Protein AF-A0AAE6QEP6-F1 (afdb_monomer_lite)

Structure (mmCIF, N/CA/C/O backbone):
data_AF-A0AAE6QEP6-F1
#
_entry.id   AF-A0AAE6QEP6-F1
#
loop_
_atom_site.group_PDB
_atom_site.id
_atom_site.type_symbol
_atom_site.label_atom_id
_atom_site.label_alt_id
_atom_site.label_comp_id
_atom_site.label_asym_id
_atom_site.label_entity_id
_atom_site.label_seq_id
_atom_site.pdbx_PDB_ins_code
_atom_site.Cartn_x
_atom_site.Cartn_y
_atom_site.Cartn_z
_atom_site.occupancy
_atom_site.B_iso_or_equiv
_atom_site.auth_seq_id
_atom_site.auth_comp_id
_atom_site.auth_asym_id
_atom_site.auth_atom_id
_atom_site.pdbx_PDB_model_num
ATOM 1 N N . MET A 1 1 ? 12.420 -4.168 -28.267 1.00 62.00 1 MET A N 1
ATOM 2 C CA . MET A 1 1 ? 12.080 -2.794 -27.840 1.00 62.00 1 MET A CA 1
ATOM 3 C C . MET A 1 1 ? 13.371 -2.011 -27.791 1.00 62.00 1 MET A C 1
ATOM 5 O O . MET A 1 1 ? 14.347 -2.558 -27.298 1.00 62.00 1 MET A O 1
ATOM 9 N N . SER A 1 2 ? 13.412 -0.803 -28.351 1.00 80.25 2 SER A N 1
ATOM 10 C CA . SER A 1 2 ? 14.552 0.098 -28.126 1.00 80.25 2 SER A CA 1
ATOM 11 C C . SER A 1 2 ? 14.517 0.611 -26.682 1.00 80.25 2 SER A C 1
ATOM 13 O O . SER A 1 2 ? 13.426 0.710 -26.118 1.00 80.25 2 SER A O 1
ATOM 15 N N . SER A 1 3 ? 15.663 0.965 -26.090 1.00 79.88 3 SER A N 1
ATOM 16 C CA . SER A 1 3 ? 15.740 1.478 -24.706 1.00 79.88 3 SER A CA 1
ATOM 17 C C . SER A 1 3 ? 14.764 2.640 -24.466 1.00 79.88 3 SER A C 1
ATOM 19 O O . SER A 1 3 ? 13.997 2.630 -23.512 1.00 79.88 3 SER A O 1
ATOM 21 N N . THR A 1 4 ? 14.623 3.531 -25.453 1.00 86.06 4 THR A N 1
ATOM 22 C CA . THR A 1 4 ? 13.656 4.643 -25.433 1.00 86.06 4 THR A CA 1
ATOM 23 C C . THR A 1 4 ? 12.191 4.224 -25.270 1.00 86.06 4 THR A C 1
ATOM 25 O O . THR A 1 4 ? 11.396 4.972 -24.707 1.00 86.06 4 THR A O 1
ATOM 28 N N . GLN A 1 5 ? 11.791 3.051 -25.768 1.00 87.38 5 GLN A N 1
ATOM 29 C CA . GLN A 1 5 ? 10.429 2.548 -25.576 1.00 87.38 5 GLN A CA 1
ATOM 30 C C . GLN A 1 5 ? 10.228 2.043 -24.146 1.00 87.38 5 GLN A C 1
ATOM 32 O O . GLN A 1 5 ? 9.166 2.281 -23.578 1.00 87.38 5 GLN A O 1
ATOM 37 N N . ILE A 1 6 ? 11.228 1.370 -23.567 1.00 87.12 6 ILE A N 1
ATOM 38 C CA . ILE A 1 6 ? 11.179 0.864 -22.186 1.00 87.12 6 ILE A CA 1
ATOM 39 C C . ILE A 1 6 ? 11.050 2.031 -21.209 1.00 87.12 6 ILE A C 1
ATOM 41 O O . ILE A 1 6 ? 10.144 2.007 -20.377 1.00 87.12 6 ILE A O 1
ATOM 45 N N . ASP A 1 7 ? 11.847 3.083 -21.398 1.00 88.06 7 ASP A N 1
ATOM 46 C CA . ASP A 1 7 ? 11.783 4.309 -20.596 1.00 88.06 7 ASP A CA 1
ATOM 47 C C . ASP A 1 7 ? 10.384 4.937 -20.605 1.00 88.06 7 ASP A C 1
ATOM 49 O O . ASP A 1 7 ? 9.836 5.309 -19.564 1.00 88.06 7 ASP A O 1
ATOM 53 N N . LEU A 1 8 ? 9.760 5.022 -21.785 1.00 92.44 8 LEU A N 1
ATOM 54 C CA . LEU A 1 8 ? 8.405 5.557 -21.931 1.00 92.44 8 LEU A CA 1
ATOM 55 C C . LEU A 1 8 ? 7.365 4.695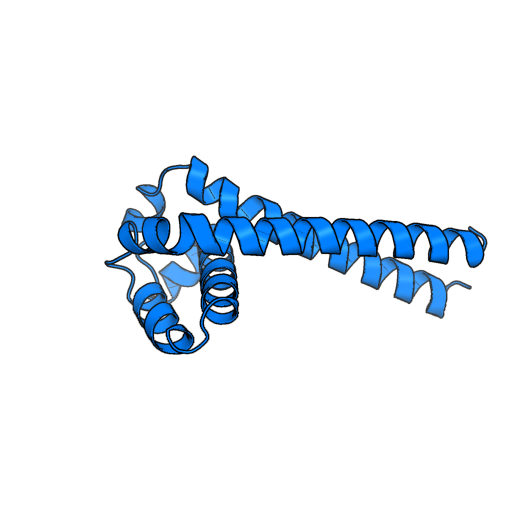 -21.199 1.00 92.44 8 LEU A C 1
ATOM 57 O O . LEU A 1 8 ? 6.483 5.235 -20.524 1.00 92.44 8 LEU A O 1
ATOM 61 N N . PHE A 1 9 ? 7.465 3.365 -21.293 1.00 92.12 9 PHE A N 1
ATOM 62 C CA . PHE A 1 9 ? 6.579 2.453 -20.563 1.00 92.12 9 PHE A CA 1
ATOM 63 C C . PHE A 1 9 ? 6.779 2.549 -19.047 1.00 92.12 9 PHE A C 1
ATOM 65 O O . PHE A 1 9 ? 5.794 2.623 -18.308 1.00 92.12 9 PHE A O 1
ATOM 72 N N . ALA A 1 10 ? 8.027 2.602 -18.580 1.00 92.19 10 ALA A N 1
ATOM 73 C CA . ALA A 1 10 ? 8.352 2.785 -17.170 1.00 92.19 10 ALA A CA 1
ATOM 74 C C . ALA A 1 10 ? 7.784 4.112 -16.638 1.00 92.19 10 ALA A C 1
ATOM 76 O O . ALA A 1 10 ? 7.150 4.135 -15.581 1.00 92.19 10 ALA A O 1
ATOM 77 N N . GLY A 1 11 ? 7.904 5.197 -17.411 1.00 93.88 11 GLY A N 1
ATOM 78 C CA . GLY A 1 11 ? 7.303 6.493 -17.091 1.00 93.88 11 GLY A CA 1
ATOM 79 C C . GLY A 1 11 ? 5.780 6.430 -16.939 1.00 93.88 11 GLY A C 1
ATOM 80 O O . GLY A 1 11 ? 5.228 6.945 -15.964 1.00 93.88 11 GLY A O 1
ATOM 81 N N . PHE A 1 12 ? 5.084 5.744 -17.850 1.00 95.12 12 PHE A N 1
ATOM 82 C CA . PHE A 1 12 ? 3.632 5.554 -17.748 1.00 95.12 12 PHE A CA 1
ATOM 83 C C . PHE A 1 12 ? 3.235 4.750 -16.498 1.00 95.12 12 PHE A C 1
ATOM 85 O O . PHE A 1 12 ? 2.275 5.101 -15.807 1.00 95.12 12 PHE A O 1
ATOM 92 N N . ILE A 1 13 ? 3.998 3.706 -16.164 1.00 94.81 13 ILE A N 1
ATOM 93 C CA . ILE A 1 13 ? 3.774 2.896 -14.959 1.00 94.81 13 ILE A CA 1
ATOM 94 C C . ILE A 1 13 ? 3.985 3.730 -13.690 1.00 94.81 13 ILE A C 1
ATOM 96 O O . ILE A 1 13 ? 3.173 3.642 -12.769 1.00 94.81 13 ILE A O 1
ATOM 100 N N . LEU A 1 14 ? 5.014 4.580 -13.641 1.00 94.19 14 LEU A N 1
ATOM 101 C CA . LEU A 1 14 ? 5.252 5.485 -12.510 1.00 94.19 14 LEU A CA 1
ATOM 102 C C . LEU A 1 14 ? 4.078 6.443 -12.285 1.00 94.19 14 LEU A C 1
ATOM 104 O O . LEU A 1 14 ? 3.637 6.628 -11.148 1.00 94.19 14 LEU A O 1
ATOM 108 N N . ILE A 1 15 ? 3.525 7.005 -13.361 1.00 95.88 15 ILE A N 1
ATOM 109 C CA . ILE A 1 15 ? 2.329 7.854 -13.287 1.00 95.88 15 ILE A CA 1
ATOM 110 C C . ILE A 1 15 ? 1.138 7.053 -12.738 1.00 95.88 15 ILE A C 1
ATOM 112 O O . ILE A 1 15 ? 0.440 7.524 -11.837 1.00 95.88 15 ILE A O 1
ATOM 116 N N . ALA A 1 16 ? 0.927 5.825 -13.221 1.00 94.88 16 ALA A N 1
ATOM 117 C CA . ALA A 1 16 ? -0.134 4.946 -12.727 1.00 94.88 16 ALA A CA 1
ATOM 118 C C . ALA A 1 16 ? 0.025 4.620 -11.229 1.00 94.88 16 ALA A C 1
ATOM 120 O O . ALA A 1 16 ? -0.955 4.670 -10.483 1.00 94.88 16 ALA A O 1
ATOM 121 N N . ILE A 1 17 ? 1.252 4.363 -10.760 1.00 94.06 17 ILE A N 1
ATOM 122 C CA . ILE A 1 17 ? 1.555 4.180 -9.332 1.00 94.06 17 ILE A CA 1
ATOM 123 C C . ILE A 1 17 ? 1.194 5.445 -8.545 1.00 94.06 17 ILE A C 1
ATOM 125 O O . ILE A 1 17 ? 0.568 5.343 -7.491 1.00 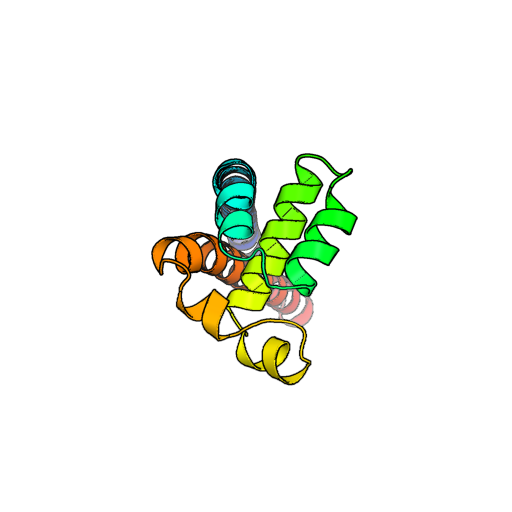94.06 17 ILE A O 1
ATOM 129 N N . GLY A 1 18 ? 1.512 6.634 -9.066 1.00 93.94 18 GLY A N 1
ATOM 130 C CA . GLY A 1 18 ? 1.120 7.908 -8.459 1.00 93.94 18 GLY A CA 1
ATOM 131 C C . GLY A 1 18 ? -0.393 8.020 -8.234 1.00 93.94 18 GLY A C 1
ATOM 132 O O . GLY A 1 18 ? -0.834 8.364 -7.136 1.00 93.94 18 GLY A O 1
ATOM 133 N N . PHE A 1 19 ? -1.202 7.644 -9.229 1.00 95.38 19 PHE A N 1
ATOM 134 C CA . PHE A 1 19 ? -2.663 7.605 -9.089 1.00 95.38 19 PHE A CA 1
ATOM 135 C C . PHE A 1 19 ? -3.135 6.589 -8.043 1.00 95.38 19 PHE A C 1
ATOM 137 O O . PHE A 1 19 ? -4.037 6.893 -7.258 1.00 95.38 19 PHE A O 1
ATOM 144 N N . VAL A 1 20 ? -2.517 5.406 -7.985 1.00 94.12 20 VAL A N 1
ATOM 145 C CA . VAL A 1 20 ? -2.826 4.397 -6.961 1.00 94.12 20 VAL A CA 1
ATOM 146 C C . VAL A 1 20 ? -2.504 4.926 -5.563 1.00 94.12 20 VAL A C 1
ATOM 148 O O . VAL A 1 20 ? -3.330 4.794 -4.662 1.00 94.12 20 VAL A O 1
ATOM 151 N N . LEU A 1 21 ? -1.354 5.576 -5.374 1.00 92.88 21 LEU A N 1
ATOM 152 C CA . LEU A 1 21 ? -0.964 6.159 -4.088 1.00 92.88 21 LEU A CA 1
ATOM 153 C C . LEU A 1 21 ? -1.935 7.257 -3.643 1.00 92.88 21 LEU A C 1
ATOM 155 O O . LEU A 1 21 ? -2.350 7.272 -2.484 1.00 92.88 21 LEU A O 1
ATOM 159 N N . LEU A 1 22 ? -2.360 8.131 -4.560 1.00 93.69 22 LEU A N 1
ATOM 160 C CA . LEU A 1 22 ? -3.393 9.130 -4.275 1.00 93.69 22 LEU A CA 1
ATOM 161 C C . LEU A 1 22 ? -4.710 8.471 -3.855 1.00 93.69 22 LEU A C 1
ATOM 163 O O . LEU A 1 22 ? -5.307 8.874 -2.856 1.00 93.69 22 LEU A O 1
ATOM 167 N N . ALA A 1 23 ? -5.141 7.423 -4.560 1.00 93.19 23 ALA A N 1
ATOM 168 C CA . ALA A 1 23 ? -6.335 6.672 -4.189 1.00 93.19 23 ALA A CA 1
ATOM 169 C C . ALA A 1 23 ? -6.201 6.051 -2.789 1.00 93.19 23 ALA A C 1
ATOM 171 O O . ALA A 1 23 ? -7.117 6.187 -1.979 1.00 93.19 23 ALA A O 1
ATOM 172 N N . VAL A 1 24 ? -5.055 5.440 -2.465 1.00 92.44 24 VAL A N 1
ATOM 173 C CA . VAL A 1 24 ? -4.771 4.883 -1.131 1.00 92.44 24 VAL A CA 1
ATOM 174 C C . VAL A 1 24 ? -4.848 5.966 -0.059 1.00 92.44 24 VAL A C 1
ATOM 176 O O . VAL A 1 24 ? -5.485 5.744 0.967 1.00 92.44 24 VAL A O 1
ATOM 179 N N . ILE A 1 25 ? -4.262 7.142 -0.291 1.00 92.44 25 ILE A N 1
ATOM 180 C CA . ILE A 1 25 ? -4.310 8.266 0.654 1.00 92.44 25 ILE A CA 1
ATOM 181 C C . ILE A 1 25 ? -5.755 8.710 0.901 1.00 92.44 25 ILE A C 1
ATOM 183 O O . ILE A 1 25 ? -6.163 8.857 2.053 1.00 92.44 25 ILE A O 1
ATOM 187 N N . LEU A 1 26 ? -6.547 8.893 -0.158 1.00 93.12 26 LEU A N 1
ATOM 188 C CA . LEU A 1 26 ? -7.944 9.319 -0.046 1.00 93.12 26 LEU A CA 1
ATOM 189 C C . LEU A 1 26 ? -8.805 8.270 0.667 1.00 93.12 26 LEU A C 1
ATOM 191 O O . LEU A 1 26 ? -9.617 8.606 1.533 1.00 93.12 26 LEU A O 1
ATOM 195 N N . ILE A 1 27 ? -8.610 6.995 0.329 1.00 91.31 27 ILE A N 1
ATOM 196 C CA . ILE A 1 27 ? -9.321 5.872 0.942 1.00 91.31 27 ILE A CA 1
ATOM 197 C C . ILE A 1 27 ? -8.947 5.752 2.417 1.00 91.31 27 ILE A C 1
ATOM 199 O O . ILE A 1 27 ? -9.837 5.672 3.263 1.00 91.31 27 ILE A O 1
ATOM 203 N N . ALA A 1 28 ? -7.655 5.796 2.738 1.00 91.19 28 ALA A N 1
ATOM 204 C CA . ALA A 1 28 ? -7.170 5.754 4.108 1.00 91.19 28 ALA A CA 1
ATOM 205 C C . ALA A 1 28 ? -7.700 6.949 4.902 1.00 91.19 28 ALA A C 1
ATOM 207 O O . ALA A 1 28 ? -8.231 6.777 5.990 1.00 91.19 28 ALA A O 1
ATOM 208 N N . HIS A 1 29 ? -7.658 8.164 4.360 1.00 90.88 29 HIS A N 1
ATOM 209 C CA . HIS A 1 29 ? -8.175 9.321 5.081 1.00 90.88 29 HIS A CA 1
ATOM 210 C C . HIS A 1 29 ? -9.674 9.186 5.400 1.00 90.88 29 HIS A C 1
ATOM 212 O O . HIS A 1 29 ? -10.082 9.536 6.513 1.00 90.88 29 HIS A O 1
ATOM 218 N N . LYS A 1 30 ? -10.476 8.681 4.455 1.00 91.81 30 LYS A N 1
ATOM 219 C CA . LYS A 1 30 ? -11.941 8.654 4.561 1.00 91.81 30 LYS A CA 1
ATOM 220 C C . LYS A 1 30 ? -12.505 7.422 5.271 1.00 91.81 30 LYS A C 1
ATOM 222 O O . LYS A 1 30 ? -13.514 7.541 5.957 1.00 91.81 30 LYS A O 1
ATOM 227 N N . TYR A 1 31 ? -11.902 6.249 5.088 1.00 91.19 31 TYR A N 1
ATOM 228 C CA . TYR A 1 31 ? -12.504 4.971 5.488 1.00 91.19 31 TYR A CA 1
ATOM 229 C C . TYR A 1 31 ? -11.705 4.199 6.540 1.00 91.19 31 TYR A C 1
ATOM 231 O O . TYR A 1 31 ? -12.246 3.239 7.083 1.00 91.19 31 TYR A O 1
ATOM 239 N N . ILE A 1 32 ? -10.467 4.601 6.869 1.00 90.75 32 ILE A N 1
ATOM 240 C CA . ILE A 1 32 ? -9.649 3.877 7.858 1.00 90.75 32 ILE A CA 1
ATOM 241 C C . ILE A 1 32 ? -10.347 3.793 9.214 1.00 90.75 32 ILE A C 1
ATOM 243 O O . ILE A 1 32 ? -10.442 2.721 9.797 1.00 90.75 32 ILE A O 1
ATOM 247 N N . ASP A 1 33 ? -10.902 4.913 9.678 1.00 88.75 33 ASP A N 1
ATOM 248 C CA . ASP A 1 33 ? -11.478 5.011 11.014 1.00 88.75 33 ASP A CA 1
ATOM 249 C C . ASP A 1 33 ? -12.780 4.187 11.105 1.00 88.75 33 ASP A C 1
ATOM 251 O O . ASP A 1 33 ? -13.045 3.559 12.126 1.00 88.75 33 ASP A O 1
ATOM 255 N N . ALA A 1 34 ? -13.541 4.098 10.005 1.00 89.75 34 ALA A N 1
ATOM 256 C CA . ALA A 1 34 ? -14.738 3.262 9.914 1.00 89.75 34 ALA A CA 1
ATOM 257 C C . ALA A 1 34 ? -14.410 1.760 9.872 1.00 89.75 34 ALA A C 1
ATOM 259 O O . ALA A 1 34 ? -15.075 0.962 10.531 1.00 89.75 34 ALA A O 1
ATOM 260 N N . VAL A 1 35 ? -13.386 1.368 9.106 1.00 88.12 35 VAL A N 1
ATOM 261 C CA . VAL A 1 35 ? -12.966 -0.038 8.997 1.00 88.12 35 VAL A CA 1
ATOM 262 C C . VAL A 1 35 ? -12.373 -0.533 10.307 1.00 88.12 35 VAL A C 1
ATOM 264 O O . VAL A 1 35 ? -12.677 -1.642 10.730 1.00 88.12 35 VAL A O 1
ATOM 267 N N . GLU A 1 36 ? -11.588 0.292 10.991 1.00 88.38 36 GLU A N 1
ATOM 268 C CA . GLU A 1 36 ? -11.101 -0.052 12.323 1.00 88.38 36 GLU A CA 1
ATOM 269 C C . GLU A 1 36 ? -12.207 -0.148 13.366 1.00 88.38 36 GLU A C 1
ATOM 271 O O . GLU A 1 36 ? -12.115 -1.010 14.229 1.00 88.38 36 GLU A O 1
ATOM 276 N N . GLY A 1 37 ? -13.253 0.681 13.269 1.00 86.44 37 GLY A N 1
ATOM 277 C CA . GLY A 1 37 ? -14.445 0.560 14.114 1.00 86.44 37 GLY A CA 1
ATOM 278 C C . GLY A 1 37 ? -15.188 -0.769 13.913 1.00 86.44 37 GLY A C 1
ATOM 279 O O . GLY A 1 37 ? -15.816 -1.293 14.825 1.00 86.44 37 GLY A O 1
ATOM 280 N N . CYS A 1 38 ? -15.086 -1.361 12.720 1.00 85.75 38 CYS A N 1
ATOM 281 C CA . CYS A 1 38 ? -15.622 -2.696 12.442 1.00 85.75 38 CYS A CA 1
ATOM 282 C C . CYS A 1 38 ? -14.695 -3.832 12.910 1.00 85.75 38 CYS A C 1
ATOM 284 O O . CYS A 1 38 ? -15.126 -4.982 12.925 1.00 85.75 38 CYS A O 1
ATOM 286 N N . LEU A 1 39 ? -13.433 -3.525 13.224 1.00 85.69 39 LEU A N 1
ATOM 287 C CA . LEU A 1 39 ? -12.369 -4.478 13.557 1.00 85.69 39 LEU A CA 1
ATOM 288 C C . LEU A 1 39 ? -11.802 -4.210 14.963 1.00 85.69 39 LEU A C 1
ATOM 290 O O . LEU A 1 39 ? -10.614 -4.411 15.224 1.00 85.69 39 LEU A O 1
ATOM 294 N N . GLU A 1 40 ? -12.638 -3.696 15.866 1.00 82.88 40 GLU A N 1
ATOM 295 C CA . GLU A 1 40 ? -12.216 -3.282 17.202 1.00 82.88 40 GLU A CA 1
ATOM 296 C C . GLU A 1 40 ? -11.786 -4.461 18.078 1.00 82.88 40 GLU A C 1
ATOM 298 O O . GLU A 1 40 ? -11.008 -4.262 19.009 1.00 82.88 40 GLU A O 1
ATOM 303 N N . ASN A 1 41 ? -12.240 -5.688 17.831 1.00 82.50 41 ASN A N 1
ATOM 304 C CA . ASN A 1 41 ? -11.853 -6.844 18.646 1.00 82.50 41 ASN A CA 1
ATOM 305 C C . ASN A 1 41 ? -10.508 -7.446 18.220 1.00 82.50 41 ASN A C 1
ATOM 307 O O . ASN A 1 41 ? -9.873 -8.152 19.004 1.00 82.50 41 ASN A O 1
ATOM 311 N N . CYS A 1 42 ? -10.011 -7.102 17.034 1.00 82.06 42 CYS A N 1
ATOM 312 C CA . CYS A 1 42 ? -8.697 -7.508 16.569 1.00 82.06 42 CYS A CA 1
ATOM 313 C C . CYS A 1 42 ? -7.571 -6.767 17.316 1.00 82.06 42 CYS A C 1
ATOM 315 O O . CYS A 1 42 ? -7.298 -5.585 17.078 1.00 82.06 42 CYS A O 1
ATOM 317 N N . SER A 1 43 ? -6.859 -7.493 18.185 1.00 83.75 43 SER A N 1
ATOM 318 C CA . SER A 1 43 ? -5.691 -6.987 18.923 1.00 83.75 43 SER A CA 1
ATOM 319 C C . SER A 1 43 ? -4.623 -6.413 17.993 1.00 83.75 43 SER A C 1
ATOM 321 O O . SER A 1 43 ? -4.139 -5.308 18.223 1.00 83.75 43 SER A O 1
ATOM 323 N N . TYR A 1 44 ? -4.334 -7.093 16.881 1.00 84.56 44 TYR A N 1
ATOM 324 C CA . TYR A 1 44 ? -3.345 -6.634 15.908 1.00 84.56 44 TYR A CA 1
ATOM 325 C C . TYR A 1 44 ? -3.699 -5.278 15.281 1.00 84.56 44 TYR A C 1
ATOM 327 O O . TYR A 1 44 ? -2.823 -4.434 15.096 1.00 84.56 44 TYR A O 1
ATOM 335 N N . ILE A 1 45 ? -4.980 -5.022 14.998 1.00 87.19 45 ILE A N 1
ATOM 336 C CA . ILE A 1 45 ? -5.434 -3.736 14.445 1.00 87.19 45 ILE A CA 1
ATOM 337 C C . ILE A 1 45 ? -5.405 -2.640 15.515 1.00 87.19 45 ILE A C 1
ATOM 339 O O . ILE A 1 45 ? -4.989 -1.517 15.222 1.00 87.19 45 ILE A O 1
ATOM 343 N N . LYS A 1 46 ? -5.762 -2.960 16.764 1.00 88.31 46 LYS A N 1
ATOM 344 C CA . LYS A 1 46 ? -5.631 -2.043 17.909 1.00 88.31 46 LYS A CA 1
ATOM 345 C C . LYS A 1 46 ? -4.183 -1.624 18.158 1.00 88.31 46 LYS A C 1
ATOM 347 O O . LYS A 1 46 ? -3.908 -0.431 18.302 1.00 88.31 46 LYS A O 1
ATOM 352 N N . ASP A 1 47 ? -3.263 -2.580 18.167 1.00 88.75 47 ASP A N 1
ATOM 353 C CA . ASP A 1 47 ? -1.839 -2.315 18.369 1.00 88.75 47 ASP A CA 1
ATOM 354 C C . ASP A 1 47 ? -1.280 -1.472 17.225 1.00 88.75 47 ASP A C 1
ATOM 356 O O . ASP A 1 47 ? -0.625 -0.454 17.452 1.00 88.75 47 ASP A O 1
ATOM 360 N N . ASN A 1 48 ? -1.629 -1.823 15.988 1.00 89.69 48 ASN A N 1
ATOM 361 C CA . ASN A 1 48 ? -1.259 -1.058 14.807 1.00 89.69 48 ASN A CA 1
ATOM 362 C C . ASN A 1 48 ? -1.768 0.395 14.868 1.00 89.69 48 ASN A C 1
ATOM 364 O O . ASN A 1 48 ? -1.021 1.343 14.616 1.00 89.69 48 ASN A O 1
ATOM 368 N N . LYS A 1 49 ? -3.029 0.591 15.270 1.00 89.62 49 LYS A N 1
ATOM 369 C CA . LYS A 1 49 ? -3.607 1.920 15.490 1.00 89.62 49 LYS A CA 1
ATOM 370 C C . LYS A 1 49 ? -2.820 2.707 16.529 1.00 89.62 49 LYS A C 1
ATOM 372 O O . LYS A 1 49 ? -2.538 3.880 16.297 1.00 89.62 49 LYS A O 1
ATOM 377 N N . ARG A 1 50 ? -2.449 2.082 17.650 1.00 89.38 50 ARG A N 1
ATOM 378 C CA . ARG A 1 50 ? -1.658 2.720 18.710 1.00 89.38 50 ARG A CA 1
ATOM 379 C C . ARG A 1 50 ? -0.289 3.160 18.192 1.00 89.38 50 ARG A C 1
ATOM 381 O O . ARG A 1 50 ? 0.060 4.323 18.383 1.00 89.38 50 ARG A O 1
ATOM 388 N N . VAL A 1 51 ? 0.431 2.279 17.495 1.00 91.38 51 VAL A N 1
ATOM 389 C CA . VAL A 1 51 ? 1.771 2.552 16.943 1.00 91.38 51 VAL A CA 1
ATOM 390 C C . VAL A 1 51 ? 1.757 3.738 15.977 1.00 91.38 51 VAL A C 1
ATOM 392 O O . VAL A 1 51 ? 2.619 4.606 16.055 1.00 91.38 51 VAL A O 1
ATOM 395 N N . TRP A 1 52 ? 0.757 3.814 15.100 1.00 89.50 52 TRP A N 1
ATOM 396 C CA . TRP A 1 52 ? 0.693 4.836 14.049 1.00 89.50 52 TRP A CA 1
ATOM 397 C C . TRP A 1 52 ? -0.209 6.031 14.378 1.00 89.50 52 TRP A C 1
ATOM 399 O O . TRP A 1 52 ? -0.415 6.900 13.529 1.00 89.50 52 TRP A O 1
ATOM 409 N N . SER A 1 53 ? -0.758 6.100 15.593 1.00 87.19 53 SER A N 1
ATOM 410 C CA . SER A 1 53 ? -1.694 7.158 16.005 1.00 87.19 53 SER A CA 1
ATOM 411 C C . SER A 1 53 ? -1.089 8.564 15.943 1.00 87.19 53 SER A C 1
ATOM 413 O O . SER A 1 53 ? -1.787 9.514 15.594 1.00 87.19 53 SER A O 1
ATOM 415 N N . SER A 1 54 ? 0.211 8.695 16.216 1.00 89.31 54 SER A N 1
ATOM 416 C CA . SER A 1 54 ? 0.943 9.968 16.219 1.00 89.31 54 SER A CA 1
ATOM 417 C C . SER A 1 54 ? 1.413 10.424 14.835 1.00 89.31 54 SER A C 1
ATOM 419 O O . SER A 1 54 ? 1.813 11.573 14.672 1.00 89.31 54 SER A O 1
ATOM 421 N N . ALA A 1 55 ? 1.344 9.560 13.818 1.00 87.12 55 ALA A N 1
ATOM 422 C CA . ALA A 1 55 ? 1.908 9.820 12.492 1.00 87.12 55 ALA A CA 1
ATOM 423 C C . ALA A 1 55 ? 0.940 10.536 11.524 1.00 87.12 55 ALA A C 1
ATOM 425 O O . ALA A 1 55 ? 1.205 10.619 10.322 1.00 87.12 55 ALA A O 1
ATOM 426 N N . GLY A 1 56 ? -0.202 11.031 12.017 1.00 90.31 56 GLY A N 1
ATOM 427 C CA . GLY A 1 56 ? -1.166 11.802 11.228 1.00 90.31 56 GLY A CA 1
ATOM 428 C C . GLY A 1 56 ? -1.627 11.071 9.961 1.00 90.31 56 GLY A C 1
ATOM 429 O O . GLY A 1 56 ? -2.071 9.923 10.015 1.00 90.31 56 GLY A O 1
ATOM 430 N N . LEU A 1 57 ? -1.524 11.738 8.807 1.00 87.19 57 LEU A N 1
ATOM 431 C CA . LEU A 1 57 ? -1.964 11.199 7.515 1.00 87.19 57 LEU A CA 1
ATOM 432 C C . LEU A 1 57 ? -1.112 10.006 7.046 1.00 87.19 57 LEU A C 1
ATOM 434 O O . LEU A 1 57 ? -1.666 9.025 6.552 1.00 87.19 57 LEU A O 1
ATOM 438 N N . LEU A 1 58 ? 0.204 10.038 7.280 1.00 88.38 58 LEU A N 1
ATOM 439 C CA . LEU A 1 58 ? 1.090 8.898 7.015 1.00 88.38 58 LEU A CA 1
ATOM 440 C C . LEU A 1 58 ? 0.684 7.693 7.870 1.00 88.38 58 LEU A C 1
ATOM 442 O O . LEU A 1 58 ? 0.593 6.575 7.367 1.00 88.38 58 LEU A O 1
ATOM 446 N N . GLY A 1 59 ? 0.350 7.932 9.139 1.00 88.25 59 GLY A N 1
ATOM 447 C CA . GLY A 1 59 ? -0.152 6.896 10.037 1.00 88.25 59 GLY A CA 1
ATOM 448 C C . GLY A 1 59 ? -1.418 6.218 9.516 1.00 88.25 59 GLY A C 1
ATOM 449 O O . GLY A 1 59 ? -1.526 4.994 9.575 1.00 88.25 59 GLY A O 1
ATOM 450 N N . LYS A 1 60 ? -2.353 6.984 8.936 1.00 90.31 60 LYS A N 1
ATOM 451 C CA . LYS A 1 60 ? -3.566 6.430 8.307 1.00 90.31 60 LYS A CA 1
ATOM 452 C C . LYS A 1 60 ? -3.236 5.528 7.117 1.00 90.31 60 LYS A C 1
ATOM 454 O O . LYS A 1 60 ? -3.826 4.458 6.995 1.00 90.31 60 LYS A O 1
ATOM 459 N N . VAL A 1 61 ? -2.286 5.927 6.270 1.00 91.50 61 VAL A N 1
ATOM 460 C CA . VAL A 1 61 ? -1.845 5.116 5.121 1.00 91.50 61 VAL A CA 1
ATOM 461 C C . VAL A 1 61 ? -1.201 3.810 5.587 1.00 91.50 61 VAL A C 1
ATOM 463 O O . VAL A 1 61 ? -1.572 2.744 5.099 1.00 91.50 61 VAL A O 1
ATOM 466 N N . MET A 1 62 ? -0.302 3.870 6.574 1.00 91.44 62 MET A N 1
ATOM 467 C CA . MET A 1 62 ? 0.360 2.681 7.128 1.00 91.44 62 MET A CA 1
ATOM 468 C C . MET A 1 62 ? -0.637 1.716 7.771 1.00 91.44 62 MET A C 1
ATOM 470 O O . MET A 1 62 ? -0.594 0.509 7.521 1.00 91.44 62 MET A O 1
ATOM 474 N N . ARG A 1 63 ? -1.598 2.253 8.531 1.00 91.00 63 ARG A N 1
ATOM 475 C CA . ARG A 1 63 ? -2.702 1.467 9.092 1.00 91.00 63 ARG A CA 1
ATOM 476 C C . ARG A 1 63 ? -3.515 0.791 7.992 1.00 91.00 63 ARG A C 1
ATOM 478 O O . ARG A 1 63 ? -3.799 -0.400 8.095 1.00 91.00 63 ARG A O 1
ATOM 485 N N . GLY A 1 64 ? -3.804 1.519 6.913 1.00 90.94 64 GLY A N 1
ATOM 486 C CA . GLY A 1 64 ? -4.539 1.013 5.755 1.00 90.94 64 GLY A CA 1
ATOM 487 C C . GLY A 1 64 ? -3.814 -0.126 5.053 1.00 90.94 64 GLY A C 1
ATOM 488 O O . GLY A 1 64 ? -4.430 -1.151 4.787 1.00 90.94 64 GLY A O 1
ATOM 489 N N . GLY A 1 65 ? -2.506 0.007 4.827 1.00 89.88 65 GLY A N 1
ATOM 490 C CA . GLY A 1 65 ? -1.694 -1.041 4.206 1.00 89.88 65 GLY A CA 1
ATOM 491 C C . GLY A 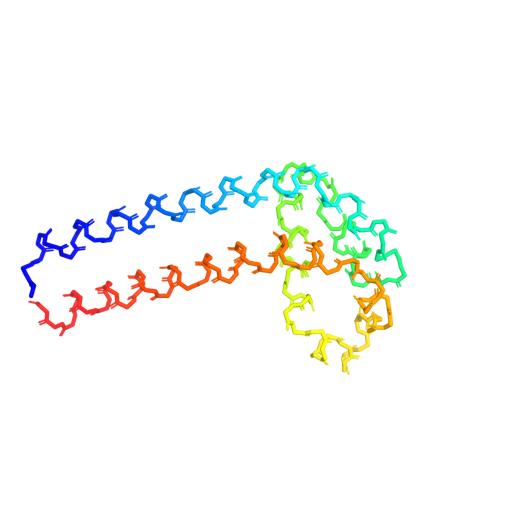1 65 ? -1.666 -2.336 5.021 1.00 89.88 65 GLY A C 1
ATOM 492 O O . GLY A 1 65 ? -1.828 -3.422 4.466 1.00 89.88 65 GLY A O 1
ATOM 493 N N . ILE A 1 66 ? -1.536 -2.233 6.346 1.00 90.25 66 ILE A N 1
ATOM 494 C CA . ILE A 1 66 ? -1.560 -3.405 7.234 1.00 90.25 66 ILE A CA 1
ATOM 495 C C . ILE A 1 66 ? -2.943 -4.066 7.228 1.00 90.25 66 ILE A C 1
ATOM 497 O O . ILE A 1 66 ? -3.033 -5.288 7.115 1.00 90.25 66 ILE A O 1
ATOM 501 N N . ILE A 1 67 ? -4.024 -3.280 7.267 1.00 90.69 67 ILE A N 1
ATOM 502 C CA . ILE A 1 67 ? -5.392 -3.802 7.133 1.00 90.69 67 ILE A CA 1
ATOM 503 C C . ILE A 1 67 ? -5.574 -4.502 5.777 1.00 90.69 67 ILE A C 1
ATOM 505 O O . ILE A 1 67 ? -6.100 -5.614 5.737 1.00 90.69 67 ILE A O 1
ATOM 509 N N . SER A 1 68 ? -5.090 -3.918 4.675 1.00 91.19 68 SER A N 1
ATOM 510 C CA . SER A 1 68 ? -5.112 -4.555 3.351 1.00 91.19 68 SER A CA 1
ATOM 511 C C . SER A 1 68 ? -4.405 -5.909 3.363 1.00 91.19 68 SER A C 1
ATOM 513 O O . SER A 1 68 ? -4.957 -6.887 2.861 1.00 91.19 68 SER A O 1
ATOM 515 N N . MET A 1 69 ? -3.217 -5.994 3.967 1.00 88.81 69 MET A N 1
ATOM 516 C CA . MET A 1 69 ? -2.445 -7.236 4.057 1.00 88.81 69 MET A CA 1
ATOM 517 C C . MET A 1 69 ? -3.193 -8.315 4.853 1.00 88.81 69 MET A C 1
ATOM 519 O O . MET A 1 69 ? -3.302 -9.459 4.402 1.00 88.81 69 MET A O 1
ATOM 523 N N . VAL A 1 70 ? -3.800 -7.929 5.978 1.00 88.88 70 VAL A N 1
ATOM 524 C CA . VAL A 1 70 ? -4.638 -8.816 6.794 1.00 88.88 70 VAL A CA 1
ATOM 525 C C . VAL A 1 70 ? -5.856 -9.319 6.011 1.00 88.88 70 VAL A C 1
ATOM 527 O O . VAL A 1 70 ? -6.186 -10.501 6.087 1.00 88.88 70 VAL A O 1
ATOM 530 N N . LEU A 1 71 ? -6.502 -8.459 5.220 1.00 88.50 71 LEU A N 1
ATOM 531 C CA . LEU A 1 71 ? -7.675 -8.811 4.409 1.00 88.50 71 LEU A CA 1
ATOM 532 C C . LEU A 1 71 ? -7.354 -9.734 3.223 1.00 88.50 71 LEU A C 1
ATOM 534 O O . LEU A 1 71 ? -8.219 -10.517 2.802 1.00 88.50 71 LEU A O 1
ATOM 538 N N . ILE A 1 72 ? -6.137 -9.638 2.678 1.00 87.94 72 ILE A N 1
ATOM 539 C CA . ILE A 1 72 ? -5.643 -10.497 1.590 1.00 87.94 72 ILE A CA 1
ATOM 540 C C . ILE A 1 72 ? -5.296 -11.885 2.128 1.00 87.94 72 ILE A C 1
ATOM 542 O O . ILE A 1 72 ? -5.684 -12.885 1.525 1.00 87.94 72 ILE A O 1
ATOM 546 N N . MET A 1 73 ? -4.605 -11.965 3.270 1.00 85.62 73 MET A N 1
ATOM 547 C CA . MET A 1 73 ? -4.124 -13.232 3.841 1.00 85.62 73 MET A CA 1
ATOM 548 C C . MET A 1 73 ? -4.661 -13.504 5.257 1.00 85.62 73 MET A C 1
ATOM 550 O O . MET A 1 73 ? -3.880 -13.786 6.172 1.00 85.62 73 MET A O 1
ATOM 554 N N . PRO A 1 74 ? -5.991 -13.509 5.472 1.00 82.44 74 PRO A N 1
ATOM 555 C CA . PRO A 1 74 ? -6.567 -13.601 6.813 1.00 82.44 74 PRO A CA 1
ATOM 556 C C . PRO A 1 74 ? -6.182 -14.904 7.523 1.00 82.44 74 PRO A C 1
ATOM 558 O O . PRO A 1 74 ? -5.877 -14.899 8.712 1.00 82.44 74 PRO A O 1
ATOM 561 N N . GLY A 1 75 ? -6.093 -16.017 6.786 1.00 79.56 75 GLY A N 1
ATOM 562 C CA . GLY A 1 75 ? -5.713 -17.319 7.339 1.00 79.56 75 GLY A CA 1
ATOM 563 C C . GLY A 1 75 ? -4.284 -17.375 7.891 1.00 79.56 75 GLY A C 1
ATOM 564 O O . GLY A 1 75 ? -4.035 -18.096 8.854 1.00 79.56 75 GLY A O 1
ATOM 565 N N . MET A 1 76 ? -3.341 -16.606 7.334 1.00 78.81 76 MET A N 1
ATOM 566 C CA . MET A 1 76 ? -1.970 -16.550 7.860 1.00 78.81 76 MET A CA 1
ATOM 567 C C . MET A 1 76 ? -1.909 -15.804 9.192 1.00 78.81 76 MET A C 1
ATOM 569 O O . MET A 1 76 ? -1.223 -16.246 10.114 1.00 78.81 76 MET A O 1
ATOM 573 N N . HIS A 1 77 ? -2.647 -14.700 9.306 1.00 78.12 77 HIS A N 1
ATOM 574 C CA . HIS A 1 77 ? -2.708 -13.911 10.534 1.00 78.12 77 HIS A CA 1
ATOM 575 C C . HIS A 1 77 ? -3.528 -14.609 11.629 1.00 78.12 77 HIS A C 1
ATOM 577 O O . HIS A 1 77 ? -3.145 -14.581 12.798 1.00 78.12 77 HIS A O 1
ATOM 583 N N . ALA A 1 78 ? -4.588 -15.323 11.248 1.00 81.00 78 ALA A N 1
ATOM 584 C CA . ALA A 1 78 ? -5.403 -16.125 12.154 1.00 81.00 78 ALA A CA 1
ATOM 585 C C . ALA A 1 78 ? -4.632 -17.293 12.777 1.00 81.00 78 ALA A C 1
ATOM 587 O O . ALA A 1 78 ? -4.703 -17.510 13.982 1.00 81.00 78 ALA A O 1
ATOM 588 N N . LYS A 1 79 ? -3.822 -18.008 11.981 1.00 77.31 79 LYS A N 1
ATOM 589 C CA . LYS A 1 79 ? -2.959 -19.096 12.479 1.00 77.31 79 LYS A CA 1
ATOM 590 C C . LYS A 1 79 ? -1.949 -18.632 13.531 1.00 77.31 79 LYS A C 1
ATOM 592 O O . LYS A 1 79 ? -1.477 -19.443 14.316 1.00 77.31 79 LYS A O 1
ATOM 597 N N . ARG A 1 80 ? -1.614 -17.341 13.540 1.00 74.94 80 ARG A N 1
ATOM 598 C CA . ARG A 1 80 ? -0.715 -16.718 14.520 1.00 74.94 80 ARG A CA 1
ATOM 599 C C . ARG A 1 80 ? -1.459 -16.136 15.729 1.00 74.94 80 ARG A C 1
ATOM 601 O O . ARG A 1 80 ? -0.822 -15.518 16.571 1.00 74.94 80 ARG A O 1
ATOM 608 N N . GLY A 1 81 ? -2.784 -16.292 15.799 1.00 75.38 81 GLY A N 1
ATOM 609 C CA . GLY A 1 81 ? -3.624 -15.718 16.854 1.00 75.38 81 GLY A CA 1
ATOM 610 C C . GLY A 1 81 ? -3.718 -14.189 16.815 1.00 75.38 81 GLY A C 1
ATOM 611 O O . GLY A 1 81 ? -4.137 -13.580 17.792 1.00 75.38 81 GLY A O 1
ATOM 612 N N . LEU A 1 82 ? -3.307 -13.558 15.709 1.00 73.88 82 LEU A N 1
ATOM 613 C CA . LEU A 1 82 ? -3.213 -12.099 15.604 1.00 73.88 82 LEU A CA 1
ATOM 614 C C . LEU A 1 82 ? -4.553 -11.454 15.229 1.00 73.88 82 LEU A C 1
ATOM 616 O O . LEU A 1 82 ? -4.771 -10.275 15.496 1.00 73.88 82 LEU A O 1
ATOM 620 N N . VAL A 1 83 ? -5.440 -12.198 14.562 1.00 78.50 83 VAL A N 1
ATOM 621 C CA . VAL A 1 83 ? -6.669 -11.643 13.987 1.00 78.50 83 VAL A CA 1
ATOM 622 C C . VAL A 1 83 ? -7.840 -12.605 14.156 1.00 78.50 83 VAL A C 1
ATOM 624 O O . VAL A 1 83 ? -7.691 -13.810 13.948 1.00 78.50 83 VAL A O 1
ATOM 627 N N . ASP A 1 84 ? -9.009 -12.053 14.482 1.00 79.62 84 ASP A N 1
ATOM 628 C CA . ASP A 1 84 ? -10.275 -12.778 14.516 1.00 79.62 84 ASP A CA 1
ATOM 629 C C . ASP A 1 84 ? -10.873 -12.893 13.101 1.00 79.62 84 ASP A C 1
ATOM 631 O O . ASP A 1 84 ? -11.286 -11.914 12.472 1.00 79.62 84 ASP A O 1
ATOM 635 N N . VAL A 1 85 ? -10.921 -14.122 12.584 1.00 76.31 85 VAL A N 1
ATOM 636 C CA . VAL A 1 85 ? -11.474 -14.434 11.256 1.00 76.31 85 VAL A CA 1
ATOM 637 C C . VAL A 1 85 ? -12.976 -14.164 11.193 1.00 76.31 85 VAL A C 1
ATOM 639 O O . VAL A 1 85 ? -13.495 -13.830 10.128 1.00 76.31 85 VAL A O 1
ATOM 642 N N . GLN A 1 86 ? -13.691 -14.295 12.312 1.00 79.19 86 GLN A N 1
ATOM 643 C CA . GLN A 1 86 ? -15.128 -14.040 12.347 1.00 79.19 86 GLN A CA 1
ATOM 644 C C . GLN A 1 86 ? -15.424 -12.552 12.167 1.00 79.19 86 GLN A C 1
ATOM 646 O O . GLN A 1 86 ? -16.346 -12.202 11.432 1.00 79.19 86 GLN A O 1
ATOM 651 N N . GLU A 1 87 ? -14.620 -11.683 12.779 1.00 80.25 87 GLU A N 1
ATOM 652 C CA . GLU A 1 87 ? -14.739 -10.230 12.641 1.00 80.25 87 GLU A CA 1
ATOM 653 C C . GLU A 1 87 ? -14.421 -9.780 11.206 1.00 80.25 87 GLU A C 1
ATOM 655 O O . GLU A 1 87 ? -15.193 -9.043 10.591 1.00 80.25 87 GLU A O 1
ATOM 660 N N . LEU A 1 88 ? -13.364 -10.341 10.608 1.00 82.69 88 LEU A N 1
ATOM 661 C CA . LEU A 1 88 ? -13.031 -10.142 9.193 1.00 82.69 88 LEU A CA 1
ATOM 662 C C . LEU A 1 88 ? -14.159 -10.563 8.242 1.00 82.69 88 LEU A C 1
ATOM 664 O O . LEU A 1 88 ? -14.427 -9.868 7.263 1.00 82.69 88 LEU A O 1
ATOM 668 N N . ASN A 1 89 ? -14.822 -11.690 8.513 1.00 82.12 89 ASN A N 1
ATOM 669 C CA . ASN A 1 89 ? -15.917 -12.194 7.679 1.00 82.12 89 ASN A CA 1
ATOM 670 C C . ASN A 1 89 ? -17.195 -11.350 7.790 1.00 82.12 89 ASN A C 1
ATOM 672 O O . ASN A 1 89 ? -18.012 -11.362 6.871 1.00 82.12 89 ASN A O 1
ATOM 676 N N . ARG A 1 90 ? -17.375 -10.614 8.894 1.00 85.44 90 ARG A N 1
ATOM 677 C CA . ARG A 1 90 ? -18.486 -9.665 9.073 1.00 85.44 90 ARG A CA 1
ATOM 678 C C . ARG A 1 90 ? -18.240 -8.333 8.372 1.00 85.44 90 ARG A C 1
ATOM 680 O O . ARG A 1 90 ? -19.187 -7.570 8.184 1.00 85.44 90 ARG A O 1
ATOM 687 N N . LEU A 1 91 ? -16.999 -8.046 7.975 1.00 86.19 91 LEU A N 1
ATOM 688 C CA . LEU A 1 91 ? -16.670 -6.812 7.281 1.00 86.19 91 LEU A CA 1
ATOM 689 C C . LEU A 1 91 ? -17.414 -6.754 5.932 1.00 86.19 91 LEU A C 1
ATOM 691 O O . LEU A 1 91 ? -17.304 -7.683 5.123 1.00 86.19 91 LEU A O 1
ATOM 695 N N . PRO A 1 92 ? -18.131 -5.655 5.631 1.00 86.75 92 PRO A N 1
ATOM 696 C CA . PRO A 1 92 ? -18.764 -5.472 4.335 1.00 86.75 92 PRO A CA 1
ATOM 697 C C . PRO A 1 92 ? -17.762 -5.675 3.198 1.00 86.75 92 PRO A C 1
ATOM 699 O O . PRO A 1 92 ? -16.702 -5.042 3.164 1.00 86.75 92 PRO A O 1
ATOM 702 N N . SER A 1 93 ? -18.131 -6.503 2.217 1.00 85.81 93 SER A N 1
ATOM 703 C CA . SER A 1 93 ? -17.262 -6.826 1.074 1.00 85.81 93 SER A CA 1
ATOM 704 C C . SER A 1 93 ? -16.753 -5.573 0.354 1.00 85.81 93 SER A C 1
ATOM 706 O O . SER A 1 93 ? -15.625 -5.549 -0.128 1.00 85.81 93 SER A O 1
ATOM 708 N N . ARG A 1 94 ? -17.541 -4.489 0.355 1.00 87.69 94 ARG A N 1
ATOM 709 C CA . ARG A 1 94 ? -17.140 -3.184 -0.181 1.00 87.69 94 ARG A CA 1
ATOM 710 C C . ARG A 1 94 ? -15.837 -2.666 0.429 1.00 87.69 94 ARG A C 1
ATOM 712 O O . ARG A 1 94 ? -14.963 -2.253 -0.323 1.00 87.69 94 ARG A O 1
ATOM 719 N N . TYR A 1 95 ? -15.693 -2.683 1.755 1.00 86.88 95 TYR A N 1
ATOM 720 C CA . TYR A 1 95 ? -14.473 -2.203 2.411 1.00 86.88 95 TYR A CA 1
ATOM 721 C C . TYR A 1 95 ? -13.294 -3.121 2.128 1.00 86.88 95 TYR A C 1
ATOM 723 O O . TYR A 1 95 ? -12.190 -2.640 1.895 1.00 86.88 95 TYR A O 1
ATOM 731 N N . ARG A 1 96 ? -13.544 -4.430 2.044 1.00 87.88 96 ARG A N 1
ATOM 732 C CA . ARG A 1 96 ? -12.518 -5.390 1.649 1.00 87.88 96 ARG A CA 1
ATOM 733 C C . ARG A 1 96 ? -11.933 -5.044 0.281 1.00 87.88 96 ARG A C 1
ATOM 735 O O . ARG A 1 96 ? -10.729 -4.841 0.169 1.00 87.88 96 ARG A O 1
ATOM 742 N N . TYR A 1 97 ? -12.777 -4.875 -0.735 1.00 89.31 97 TYR A N 1
ATOM 743 C CA . TYR A 1 97 ? -12.310 -4.496 -2.072 1.00 89.31 97 TYR A CA 1
ATOM 744 C C . TYR A 1 97 ? -11.665 -3.109 -2.105 1.00 89.31 97 TYR A C 1
ATOM 746 O O . TYR A 1 97 ? -10.652 -2.932 -2.775 1.00 89.31 97 TYR A O 1
ATOM 754 N N . LEU A 1 98 ? -12.197 -2.146 -1.350 1.00 90.81 98 LEU A N 1
ATOM 755 C CA . LEU A 1 98 ? -11.681 -0.778 -1.316 1.00 90.81 98 LEU A CA 1
ATOM 756 C C . LEU A 1 98 ? -10.213 -0.704 -0.868 1.00 90.81 98 LEU A C 1
ATOM 758 O O . LEU A 1 98 ? -9.470 0.131 -1.364 1.00 90.81 98 LEU A O 1
ATOM 762 N N . PHE A 1 99 ? -9.796 -1.580 0.045 1.00 88.81 99 PHE A N 1
ATOM 763 C CA . PHE A 1 99 ? -8.424 -1.634 0.555 1.00 88.81 99 PHE A CA 1
ATOM 764 C C . PHE A 1 99 ? -7.551 -2.637 -0.206 1.00 88.81 99 PHE A C 1
ATOM 766 O O . PHE A 1 99 ? -6.378 -2.368 -0.474 1.00 88.81 99 PHE A O 1
ATOM 773 N N . THR A 1 100 ? -8.110 -3.787 -0.585 1.00 91.62 100 THR A N 1
ATOM 774 C CA . THR A 1 100 ? -7.365 -4.860 -1.250 1.00 91.62 100 THR A CA 1
ATOM 775 C C . THR A 1 100 ? -7.033 -4.535 -2.708 1.00 91.62 100 THR A C 1
ATOM 777 O O . THR A 1 100 ? -5.908 -4.788 -3.129 1.00 91.62 100 THR A O 1
ATOM 780 N N . VAL A 1 101 ? -7.962 -3.951 -3.474 1.00 93.56 101 VAL A N 1
ATOM 781 C CA . VAL A 1 101 ? -7.746 -3.641 -4.900 1.00 93.56 101 VAL A CA 1
ATOM 782 C C . VAL A 1 101 ? -6.568 -2.685 -5.113 1.00 93.56 101 VAL A C 1
ATOM 784 O O . VAL A 1 101 ? -5.621 -3.093 -5.781 1.00 93.56 101 VAL A O 1
ATOM 787 N N . PRO A 1 102 ? -6.541 -1.465 -4.535 1.00 92.06 102 PRO A N 1
ATOM 788 C CA . PRO A 1 102 ? -5.435 -0.540 -4.778 1.00 92.06 102 PRO A CA 1
ATOM 789 C C . PRO A 1 102 ? -4.100 -1.079 -4.256 1.00 92.06 102 PRO A C 1
ATOM 791 O O . PRO A 1 102 ? -3.065 -0.831 -4.868 1.00 92.06 102 PRO A O 1
ATOM 794 N N . PHE A 1 103 ? -4.114 -1.863 -3.174 1.00 91.94 103 PHE A N 1
ATOM 795 C CA . PHE A 1 103 ? -2.908 -2.501 -2.653 1.00 91.94 103 PHE A CA 1
ATOM 796 C C . PHE A 1 103 ? -2.333 -3.523 -3.643 1.00 91.94 103 PHE A C 1
ATOM 798 O O . PHE A 1 103 ? -1.164 -3.428 -4.009 1.00 91.94 103 PHE A O 1
ATOM 805 N N . ILE A 1 104 ? -3.155 -4.460 -4.132 1.00 93.19 104 ILE A N 1
ATOM 806 C CA . ILE A 1 104 ? -2.721 -5.464 -5.114 1.00 93.19 104 ILE A CA 1
ATOM 807 C C . ILE A 1 104 ? -2.276 -4.785 -6.409 1.00 93.19 104 ILE A C 1
ATOM 809 O O . ILE A 1 104 ? -1.214 -5.119 -6.930 1.00 93.19 104 ILE A O 1
ATOM 813 N N . THR A 1 105 ? -3.041 -3.812 -6.913 1.00 93.62 105 THR A N 1
ATOM 814 C CA . THR A 1 105 ? -2.669 -3.055 -8.114 1.00 93.62 105 THR A CA 1
ATOM 815 C C . THR A 1 105 ? -1.315 -2.370 -7.936 1.00 93.62 105 THR A C 1
ATOM 817 O O . THR A 1 105 ? -0.469 -2.478 -8.819 1.00 93.62 105 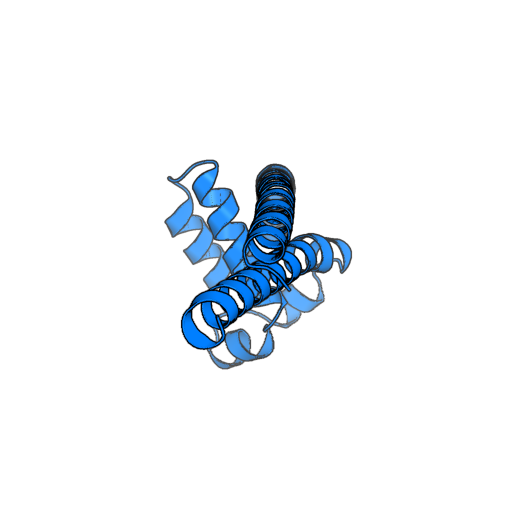THR A O 1
ATOM 820 N N . GLY A 1 106 ? -1.065 -1.734 -6.787 1.00 92.81 106 GLY A N 1
ATOM 821 C CA . GLY A 1 106 ? 0.232 -1.135 -6.471 1.00 92.81 106 GLY A CA 1
ATOM 822 C C . GLY A 1 106 ? 1.373 -2.156 -6.473 1.00 92.81 106 GLY A C 1
ATOM 823 O O . GLY A 1 106 ? 2.394 -1.927 -7.119 1.00 92.81 106 GLY A O 1
ATOM 824 N N . CYS A 1 107 ? 1.190 -3.310 -5.823 1.00 92.81 107 CYS A N 1
ATOM 825 C CA . CYS A 1 107 ? 2.185 -4.388 -5.818 1.00 92.81 107 CYS A CA 1
ATOM 826 C C . CYS A 1 107 ? 2.485 -4.922 -7.226 1.00 92.81 107 CYS A C 1
ATOM 828 O O . CYS A 1 107 ? 3.647 -5.148 -7.556 1.00 92.81 107 CYS A O 1
ATOM 830 N N . VAL A 1 108 ? 1.458 -5.107 -8.059 1.00 95.25 108 VAL A N 1
ATOM 831 C CA . VAL A 1 108 ? 1.616 -5.588 -9.440 1.00 95.25 108 VAL A CA 1
ATOM 832 C C . VAL A 1 108 ? 2.364 -4.564 -10.291 1.00 95.25 108 VAL A C 1
ATOM 834 O O . VAL A 1 108 ? 3.308 -4.934 -10.981 1.00 95.25 108 VAL A O 1
ATOM 837 N N . LEU A 1 109 ? 1.997 -3.281 -10.218 1.00 94.38 109 LEU A N 1
ATOM 838 C CA . LEU A 1 109 ? 2.680 -2.222 -10.970 1.00 94.38 109 LEU A CA 1
ATOM 839 C C . LEU A 1 109 ? 4.155 -2.097 -10.569 1.00 94.38 109 LEU A C 1
ATOM 841 O O . LEU A 1 109 ? 5.012 -1.974 -11.440 1.00 94.38 109 LEU A O 1
ATOM 845 N N . LEU A 1 110 ? 4.459 -2.189 -9.271 1.00 93.62 110 LEU A N 1
ATOM 846 C CA . LEU A 1 110 ? 5.839 -2.196 -8.781 1.00 93.62 110 LEU A CA 1
ATOM 847 C C . LEU A 1 110 ? 6.621 -3.413 -9.285 1.00 93.62 110 LEU A C 1
ATOM 849 O O . LEU A 1 110 ? 7.759 -3.263 -9.719 1.00 93.62 110 LEU A O 1
ATOM 853 N N . ALA A 1 111 ? 6.019 -4.604 -9.270 1.00 95.00 111 ALA A N 1
ATOM 854 C CA . ALA A 1 111 ? 6.662 -5.808 -9.788 1.00 95.00 111 ALA A CA 1
ATOM 855 C C . ALA A 1 111 ? 6.969 -5.691 -11.289 1.00 95.00 111 ALA A C 1
ATOM 857 O O . ALA A 1 111 ? 8.064 -6.047 -11.712 1.00 95.00 111 ALA A O 1
ATOM 858 N N . ILE A 1 112 ? 6.040 -5.145 -12.083 1.00 94.56 112 ILE A N 1
ATOM 859 C CA . ILE A 1 112 ? 6.260 -4.897 -13.516 1.00 94.56 112 ILE A CA 1
ATOM 860 C C . ILE A 1 112 ? 7.420 -3.920 -13.716 1.00 94.56 112 ILE A C 1
ATOM 862 O O . ILE A 1 112 ? 8.276 -4.168 -14.559 1.00 94.56 112 ILE A O 1
ATOM 866 N N . LEU A 1 113 ? 7.480 -2.843 -12.930 1.00 93.88 113 LEU A N 1
ATOM 867 C CA . LEU A 1 113 ? 8.556 -1.858 -13.023 1.00 93.88 113 LEU A CA 1
ATOM 868 C C . LEU A 1 113 ? 9.926 -2.481 -12.723 1.00 93.88 113 LEU A C 1
ATOM 870 O O . LEU A 1 113 ? 10.868 -2.263 -13.476 1.00 93.88 113 LEU A O 1
ATOM 874 N N . VAL A 1 114 ? 10.021 -3.316 -11.684 1.00 93.88 114 VAL A N 1
ATOM 875 C CA . VAL A 1 114 ? 11.254 -4.057 -11.364 1.00 93.88 114 VAL A CA 1
ATOM 876 C C . VAL A 1 114 ? 11.635 -5.018 -12.489 1.00 93.88 114 VAL A C 1
ATOM 878 O O . VAL A 1 114 ? 12.805 -5.120 -12.839 1.00 93.88 114 VAL A O 1
ATOM 881 N N . VAL A 1 115 ? 10.666 -5.722 -13.080 1.00 93.19 115 VAL A N 1
ATOM 882 C CA . VAL A 1 115 ? 10.937 -6.618 -14.213 1.00 93.19 115 VAL A CA 1
ATOM 883 C C . VAL A 1 115 ? 11.454 -5.836 -15.419 1.00 93.19 115 VAL A C 1
ATOM 885 O O . VAL A 1 115 ? 12.389 -6.300 -16.061 1.00 93.19 115 VAL A O 1
ATOM 888 N N . LEU A 1 116 ? 10.893 -4.661 -15.717 1.00 90.81 116 LEU A N 1
ATOM 889 C CA . LEU A 1 116 ? 11.373 -3.810 -16.809 1.00 90.81 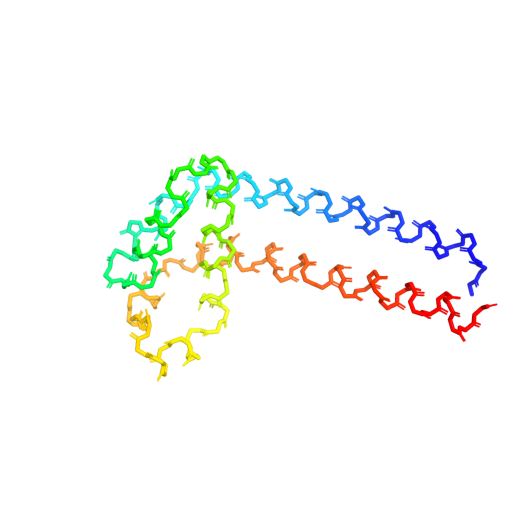116 LEU A CA 1
ATOM 890 C C . LEU A 1 116 ? 12.808 -3.327 -16.572 1.00 90.81 116 LEU A C 1
ATOM 892 O O . LEU A 1 116 ? 13.620 -3.447 -17.482 1.00 90.81 116 LEU A O 1
ATOM 896 N N . ASP A 1 117 ? 13.130 -2.876 -15.358 1.00 89.31 117 ASP A N 1
ATOM 897 C CA . ASP A 1 117 ? 14.488 -2.457 -14.970 1.00 89.31 117 ASP A CA 1
ATOM 898 C C . ASP A 1 117 ? 15.505 -3.605 -15.104 1.00 89.31 117 ASP A C 1
ATOM 900 O O . ASP A 1 117 ? 16.586 -3.450 -15.670 1.00 89.31 117 ASP A O 1
ATOM 904 N N . VAL A 1 118 ? 15.130 -4.811 -14.665 1.00 91.25 118 VAL A N 1
ATOM 905 C CA . VAL A 1 118 ? 15.959 -6.015 -14.836 1.00 91.25 118 VAL A CA 1
ATOM 906 C C . VAL A 1 118 ? 16.120 -6.362 -16.320 1.00 91.25 118 VAL A C 1
ATOM 908 O O . VAL A 1 118 ? 17.220 -6.681 -16.763 1.00 91.25 118 VAL A O 1
ATOM 911 N N . VAL A 1 119 ? 15.054 -6.301 -17.116 1.00 89.06 119 VAL A N 1
ATOM 912 C CA . VAL A 1 119 ? 15.132 -6.572 -18.559 1.00 89.06 119 VAL A CA 1
ATOM 913 C C . VAL A 1 119 ? 16.064 -5.577 -19.243 1.00 89.06 119 VAL A C 1
ATOM 915 O O . VAL A 1 119 ? 16.919 -5.996 -20.016 1.00 89.06 119 VAL A O 1
ATOM 918 N N . GLU A 1 120 ? 15.948 -4.289 -18.937 1.00 86.88 120 GLU A N 1
ATOM 919 C CA . GLU A 1 120 ? 16.823 -3.262 -19.496 1.00 86.88 120 GLU A CA 1
ATOM 920 C C . GLU A 1 120 ? 18.287 -3.492 -19.117 1.00 86.88 120 GLU A C 1
ATOM 922 O O . GLU A 1 120 ? 19.156 -3.446 -19.976 1.00 86.88 120 GLU A O 1
ATOM 927 N N . LYS A 1 121 ? 18.563 -3.813 -17.851 1.00 87.25 121 LYS A N 1
ATOM 928 C CA . LYS A 1 121 ? 1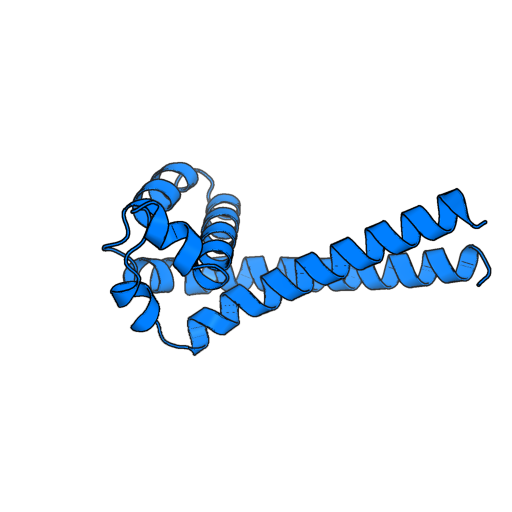9.931 -3.982 -17.352 1.00 87.25 121 LYS A CA 1
ATOM 929 C C . LYS A 1 121 ? 20.638 -5.247 -17.848 1.00 87.25 121 LYS A C 1
ATOM 931 O O . LYS A 1 121 ? 21.867 -5.271 -17.894 1.00 87.25 121 LYS A O 1
ATOM 936 N N . TYR A 1 122 ? 19.894 -6.325 -18.100 1.00 87.50 122 TYR A N 1
ATOM 937 C CA . TYR A 1 122 ? 20.472 -7.646 -18.387 1.00 87.50 122 TYR A CA 1
ATOM 938 C C . TYR A 1 122 ? 20.276 -8.127 -19.830 1.00 87.50 122 TYR A C 1
ATOM 940 O O . TYR A 1 122 ? 20.981 -9.051 -20.238 1.00 87.50 122 TYR A O 1
ATOM 948 N N . LEU A 1 123 ? 19.328 -7.568 -20.591 1.00 81.69 123 LEU A N 1
ATOM 949 C CA . LEU A 1 123 ? 19.022 -8.006 -21.963 1.00 81.69 123 LEU A CA 1
ATOM 950 C C . LEU A 1 123 ? 19.321 -6.952 -23.042 1.00 81.69 123 LEU A C 1
ATOM 952 O O . LEU A 1 123 ? 19.260 -7.300 -24.224 1.00 81.69 123 LEU A O 1
ATOM 956 N N . LEU A 1 124 ? 19.633 -5.708 -22.663 1.00 72.38 124 LEU A N 1
ATOM 957 C CA . LEU A 1 124 ? 20.055 -4.620 -23.556 1.00 72.38 124 LEU A CA 1
ATOM 958 C C . LEU A 1 124 ? 21.454 -4.123 -23.180 1.00 72.38 124 LEU A C 1
ATOM 960 O O . LEU A 1 124 ? 22.162 -3.694 -24.118 1.00 72.38 124 LEU A O 1
#

pLDDT: mean 88.09, std 5.73, range [62.0, 95.88]

Secondary structure (DSSP, 8-state):
--HHHHHHHHHHHHHHHHHHHHHHHHHHHHHHHHHHHTTTT-HHHHHHHHHHGGGHHHHHHHHHHHHHHHHHSHHHHHHTT-S-HHHHHHS-HHHHHHHHHHHHHHHHHHHHHHHHHHHHHHH-

Foldseek 3Di:
DPPVVLVVVLVVLVVVLVVLVVLLLVCLVPCLVVQCVLFVVQPLLVVLCVVLVPVPSVSSSSSLLVVLVCLVCVVVCVVVVRGDVVSSVPPPVVNNCSSNVSNVVSVVSVVVSVVSVVCSVPVD

Radius of gyration: 17.39 Å; chains: 1; bounding box: 39×31×47 Å

Sequence (124 aa):
MSSTQIDLFAGFILIAIGFVLLAVILIAHKYIDAVEGCLENCSYIKDNKRVWSSAGLLGKVMRGGIISMVLIMPGMHAKRGLVDVQELNRLPSRYRYLFTVPFITGCVLLAILVVLDVVEKYLL

Organism: NCBI:txid235275